Protein AF-A0A7H4MZ05-F1 (afdb_monomer_lite)

Structure (mmCIF, N/CA/C/O backbone):
data_AF-A0A7H4MZ05-F1
#
_entry.id   AF-A0A7H4MZ05-F1
#
loop_
_atom_site.group_PDB
_atom_site.id
_atom_site.type_symbol
_atom_site.label_atom_id
_atom_site.label_alt_id
_atom_site.label_comp_id
_atom_site.label_asym_id
_atom_site.label_entity_id
_atom_site.label_seq_id
_atom_site.pdbx_PDB_ins_code
_atom_site.Cartn_x
_atom_site.Cartn_y
_atom_site.Cartn_z
_atom_site.occupancy
_atom_site.B_iso_or_equiv
_atom_site.auth_seq_id
_atom_site.auth_comp_id
_atom_site.auth_asym_id
_atom_site.auth_atom_id
_atom_site.pdbx_PDB_model_num
ATOM 1 N N . MET A 1 1 ? 10.650 3.682 2.645 1.00 61.44 1 MET A N 1
ATOM 2 C CA . MET A 1 1 ? 9.243 3.235 2.646 1.00 61.44 1 MET A CA 1
ATOM 3 C C . MET A 1 1 ? 8.393 4.129 3.539 1.00 61.44 1 MET A C 1
ATOM 5 O O . MET A 1 1 ? 7.683 3.661 4.420 1.00 61.44 1 MET A O 1
ATOM 9 N N . PHE A 1 2 ? 8.512 5.437 3.343 1.00 70.75 2 PHE A N 1
ATOM 10 C CA . PHE A 1 2 ? 7.680 6.423 4.042 1.00 70.75 2 PHE A CA 1
ATOM 11 C C . PHE A 1 2 ? 6.868 7.200 3.002 1.00 70.75 2 PHE A C 1
ATOM 13 O O . PHE A 1 2 ? 5.697 7.468 3.207 1.00 70.75 2 PHE A O 1
ATOM 20 N N . ASP A 1 3 ? 7.493 7.462 1.858 1.00 78.81 3 ASP A N 1
ATOM 21 C CA . ASP A 1 3 ? 6.947 7.968 0.608 1.00 78.81 3 ASP A CA 1
ATOM 22 C C . ASP A 1 3 ? 5.814 7.103 0.043 1.00 78.81 3 ASP A C 1
ATOM 24 O O . ASP A 1 3 ? 4.764 7.637 -0.304 1.00 78.81 3 ASP A O 1
ATOM 28 N N . ILE A 1 4 ? 5.983 5.777 0.025 1.00 79.94 4 ILE A N 1
ATOM 29 C CA . ILE A 1 4 ? 4.941 4.851 -0.451 1.00 79.94 4 ILE A CA 1
ATOM 30 C C . ILE A 1 4 ? 3.739 4.875 0.508 1.00 79.94 4 ILE A C 1
ATOM 32 O O . ILE A 1 4 ? 2.636 5.224 0.091 1.00 79.94 4 ILE A O 1
ATOM 36 N N . SER A 1 5 ? 3.972 4.671 1.812 1.00 78.69 5 SER A N 1
ATOM 37 C CA . SER A 1 5 ? 2.939 4.792 2.855 1.00 78.69 5 SER A CA 1
ATOM 38 C C . SER A 1 5 ? 2.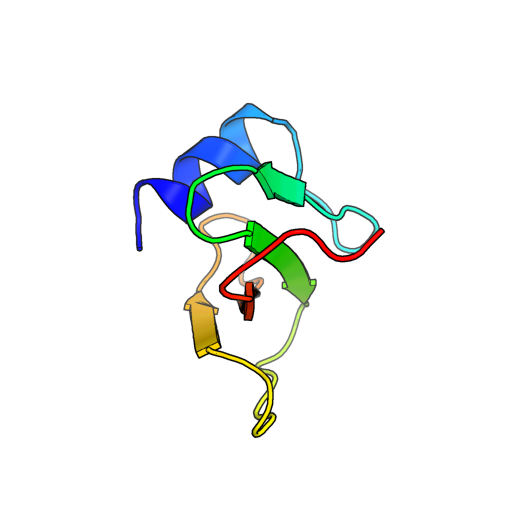238 6.160 2.850 1.00 78.69 5 SER A C 1
ATOM 40 O O . SER A 1 5 ? 1.055 6.262 3.150 1.00 78.69 5 SER A O 1
ATOM 42 N N . ALA A 1 6 ? 2.957 7.244 2.547 1.00 78.94 6 ALA A N 1
ATOM 43 C CA . ALA A 1 6 ? 2.378 8.582 2.478 1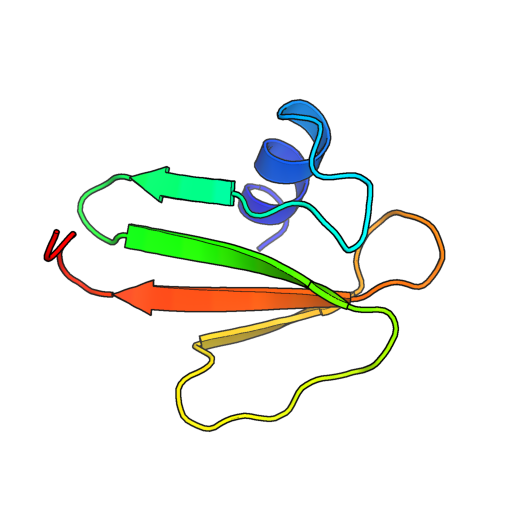.00 78.94 6 ALA A CA 1
ATOM 44 C C . ALA A 1 6 ? 1.483 8.752 1.243 1.00 78.94 6 ALA A C 1
ATOM 46 O O . ALA A 1 6 ? 0.408 9.344 1.351 1.00 78.94 6 ALA A O 1
ATOM 47 N N . SER A 1 7 ? 1.891 8.212 0.087 1.00 80.88 7 SER A N 1
ATOM 48 C CA . SER A 1 7 ? 1.073 8.235 -1.131 1.00 80.88 7 SER A CA 1
ATOM 49 C C . SER A 1 7 ? -0.239 7.464 -0.969 1.00 80.88 7 SER A C 1
ATOM 51 O O . SER A 1 7 ? -1.277 7.912 -1.461 1.00 80.88 7 SER A O 1
ATOM 53 N N . SER A 1 8 ? -0.230 6.369 -0.209 1.00 79.00 8 SER A N 1
ATOM 54 C CA . SER A 1 8 ? -1.416 5.550 0.049 1.00 79.00 8 SER A CA 1
ATOM 55 C C . SER A 1 8 ? -2.414 6.240 0.975 1.00 79.00 8 SER A C 1
ATOM 57 O O . SER A 1 8 ? -3.608 6.301 0.667 1.00 79.00 8 SER A O 1
ATOM 59 N N . ILE A 1 9 ? -1.923 6.885 2.039 1.00 82.06 9 ILE A N 1
ATOM 60 C CA . ILE A 1 9 ? -2.736 7.757 2.899 1.00 82.06 9 ILE A CA 1
ATOM 61 C C . ILE A 1 9 ? -3.341 8.902 2.086 1.00 82.06 9 ILE A C 1
ATOM 63 O O . ILE A 1 9 ? -4.544 9.146 2.181 1.00 82.06 9 ILE A O 1
ATOM 67 N N . ALA A 1 10 ? -2.531 9.588 1.273 1.00 81.00 10 ALA A N 1
ATOM 68 C CA . ALA A 1 10 ? -2.998 10.690 0.432 1.00 81.00 10 ALA A CA 1
ATOM 69 C C . ALA A 1 10 ? -4.058 10.234 -0.586 1.00 81.00 10 ALA A C 1
ATOM 71 O O . ALA A 1 10 ? -4.984 10.984 -0.889 1.00 81.00 10 ALA A O 1
ATOM 72 N N . SER A 1 11 ? -3.965 8.986 -1.054 1.00 83.25 11 SER A N 1
ATOM 73 C CA . SER A 1 11 ? -4.936 8.354 -1.957 1.00 83.25 11 SER A CA 1
ATOM 74 C C . SER A 1 11 ? -6.183 7.818 -1.237 1.00 83.25 11 SER A C 1
ATOM 76 O O . SER A 1 11 ? -7.082 7.274 -1.875 1.00 83.25 11 SER A O 1
ATOM 78 N N . GLY A 1 12 ? -6.272 7.971 0.088 1.00 81.62 12 GLY A N 1
ATOM 79 C CA . GLY A 1 12 ? -7.442 7.590 0.876 1.00 81.62 12 GLY A CA 1
ATOM 80 C C . GLY A 1 12 ? -7.503 6.112 1.267 1.00 81.62 12 GLY A C 1
ATOM 81 O O . GLY A 1 12 ? -8.577 5.646 1.655 1.00 81.62 12 GLY A O 1
ATOM 82 N N . ILE A 1 13 ? -6.385 5.379 1.207 1.00 82.56 13 ILE A N 1
ATOM 83 C CA . ILE A 1 13 ? -6.252 3.980 1.654 1.00 82.56 13 ILE A CA 1
ATOM 84 C C . ILE A 1 13 ? -6.169 3.939 3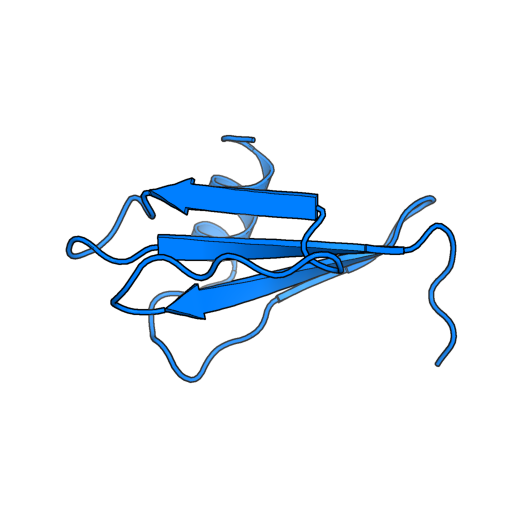.187 1.00 82.56 13 ILE A C 1
ATOM 86 O O . ILE A 1 13 ? -5.141 3.650 3.779 1.00 82.56 13 ILE A O 1
ATOM 90 N N . ASN A 1 14 ? -7.235 4.326 3.877 1.00 80.81 14 ASN A N 1
ATOM 91 C CA . ASN A 1 14 ? -7.239 4.504 5.335 1.00 80.81 14 ASN A CA 1
ATOM 92 C C . ASN A 1 14 ? -7.965 3.393 6.110 1.00 80.81 14 ASN A C 1
ATOM 94 O O . ASN A 1 14 ? -8.084 3.491 7.331 1.00 80.81 14 ASN A O 1
ATOM 98 N N . THR A 1 15 ? -8.440 2.355 5.421 1.00 78.81 15 THR A N 1
ATOM 99 C CA . THR A 1 15 ? -9.216 1.249 5.995 1.00 78.81 15 THR A CA 1
ATOM 100 C C . THR A 1 15 ? -8.767 -0.097 5.421 1.00 78.81 15 THR A C 1
ATOM 102 O O . THR A 1 15 ? -8.129 -0.153 4.370 1.00 78.81 15 THR A O 1
ATOM 105 N N . LEU A 1 16 ? -9.098 -1.181 6.127 1.00 82.12 16 LEU A N 1
ATOM 106 C CA . LEU A 1 16 ? -8.679 -2.558 5.819 1.00 82.12 16 LEU A CA 1
ATOM 107 C C . LEU A 1 16 ? -9.226 -3.095 4.482 1.00 82.12 16 LEU A C 1
ATOM 109 O O . LEU A 1 16 ? -8.684 -4.040 3.922 1.00 82.12 16 LEU A O 1
ATOM 113 N N . ASP A 1 17 ? -10.296 -2.500 3.962 1.00 79.69 17 ASP A N 1
ATOM 114 C CA . ASP A 1 17 ? -10.969 -2.872 2.712 1.00 79.69 17 ASP A CA 1
ATOM 115 C C . ASP A 1 17 ? -10.363 -2.216 1.458 1.00 79.69 17 ASP A C 1
ATOM 117 O O . ASP A 1 17 ? -10.890 -2.374 0.355 1.00 79.69 17 ASP A O 1
ATOM 121 N N . LYS A 1 18 ? -9.257 -1.477 1.605 1.00 79.75 18 LYS A N 1
ATOM 122 C CA . LYS A 1 18 ? -8.661 -0.698 0.518 1.00 79.75 18 LYS A CA 1
ATOM 123 C C . LYS A 1 18 ? -7.303 -1.243 0.086 1.00 79.75 18 LYS A C 1
ATOM 125 O O . LYS A 1 18 ? -6.464 -1.619 0.900 1.00 79.75 18 LYS A O 1
ATOM 130 N N . LEU A 1 19 ? -7.094 -1.225 -1.227 1.00 83.44 19 LEU A N 1
ATOM 131 C CA . LEU A 1 19 ? -5.860 -1.605 -1.909 1.00 83.44 19 LEU A CA 1
ATOM 132 C C . LEU A 1 19 ? -5.394 -0.417 -2.750 1.00 83.44 19 LEU A C 1
ATOM 134 O O . LEU A 1 19 ? -6.202 0.176 -3.467 1.00 83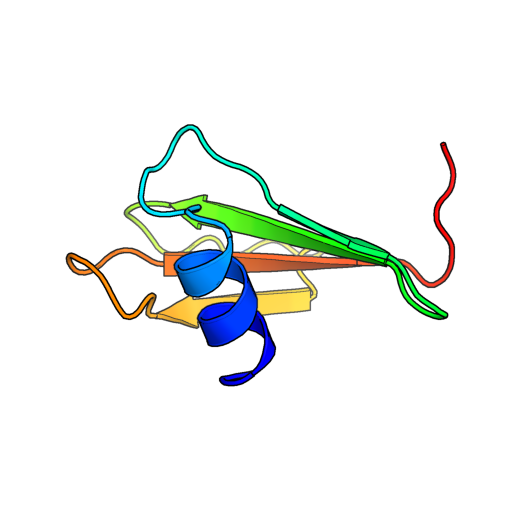.44 19 LEU A O 1
ATOM 138 N N . ALA A 1 20 ? -4.102 -0.108 -2.707 1.00 84.06 20 ALA A N 1
ATOM 139 C CA . ALA A 1 20 ? -3.477 0.766 -3.689 1.00 84.06 20 ALA A CA 1
ATOM 140 C C . ALA A 1 20 ? -2.461 0.004 -4.537 1.00 84.06 20 ALA A C 1
ATOM 142 O O . ALA A 1 20 ? -1.888 -1.013 -4.136 1.00 84.06 20 ALA A O 1
ATOM 143 N N . ILE A 1 21 ? -2.284 0.502 -5.756 1.00 84.69 21 ILE A N 1
ATOM 144 C CA . ILE A 1 21 ? -1.309 -0.009 -6.707 1.00 84.69 21 ILE A CA 1
ATOM 145 C C . ILE A 1 21 ? -0.510 1.187 -7.207 1.00 84.69 21 ILE A C 1
ATOM 147 O O . ILE A 1 21 ? -1.052 2.069 -7.873 1.00 84.69 21 ILE A O 1
ATOM 151 N N . ILE A 1 22 ? 0.785 1.202 -6.903 1.00 86.12 22 ILE A N 1
ATOM 152 C CA . ILE A 1 22 ? 1.725 2.145 -7.500 1.00 86.12 22 ILE A CA 1
ATOM 153 C C . ILE A 1 22 ? 2.254 1.509 -8.781 1.00 86.12 22 ILE A C 1
ATOM 155 O O . ILE A 1 22 ? 2.991 0.523 -8.745 1.00 86.12 22 ILE A O 1
ATOM 159 N N . THR A 1 23 ? 1.867 2.073 -9.922 1.00 83.31 23 THR A N 1
ATOM 160 C CA . THR A 1 23 ? 2.254 1.586 -11.248 1.00 83.31 23 THR A CA 1
ATOM 161 C C . THR A 1 23 ? 3.498 2.316 -11.756 1.00 83.31 23 THR A C 1
ATOM 163 O O . THR A 1 23 ? 3.461 3.529 -11.958 1.00 83.31 23 THR A O 1
ATOM 166 N N . GLY A 1 24 ? 4.584 1.590 -12.019 1.00 75.12 24 GLY A N 1
ATOM 167 C CA . GLY A 1 24 ? 5.810 2.134 -12.610 1.00 75.12 24 GLY A CA 1
ATOM 168 C C . GLY A 1 24 ? 6.685 1.032 -13.207 1.00 75.12 24 GLY A C 1
ATOM 169 O O . GLY A 1 24 ? 6.197 -0.058 -13.499 1.00 75.12 24 GLY A O 1
ATOM 170 N N . THR A 1 25 ? 7.993 1.284 -13.346 1.00 79.00 25 THR A N 1
ATOM 171 C CA . THR A 1 25 ? 8.975 0.251 -13.746 1.00 79.00 25 THR A CA 1
ATOM 172 C C . THR A 1 25 ? 8.925 -0.977 -12.839 1.00 79.00 25 THR A C 1
ATOM 174 O O . THR A 1 25 ? 9.279 -2.056 -13.279 1.00 79.00 25 THR A O 1
ATOM 177 N N . TRP A 1 26 ? 8.468 -0.809 -11.598 1.00 76.69 26 TRP A N 1
ATOM 178 C CA . TRP A 1 26 ? 8.044 -1.873 -10.698 1.00 76.69 26 TRP A CA 1
ATOM 179 C C . TRP A 1 26 ? 6.616 -1.558 -10.251 1.00 76.69 26 TRP A C 1
ATOM 181 O O . TRP A 1 26 ? 6.320 -0.412 -9.911 1.00 76.69 26 TRP A O 1
ATOM 191 N N . SER A 1 27 ? 5.736 -2.557 -10.268 1.00 83.44 27 SER A N 1
ATOM 192 C CA . SER A 1 27 ? 4.398 -2.454 -9.688 1.00 83.44 27 SER A CA 1
ATOM 193 C C . SER A 1 27 ? 4.467 -2.798 -8.211 1.00 83.44 27 SER A C 1
ATOM 195 O O . SER A 1 27 ? 5.006 -3.848 -7.853 1.00 83.44 27 SER A O 1
ATOM 197 N N . ILE A 1 28 ? 3.907 -1.946 -7.359 1.00 87.31 28 ILE A N 1
ATOM 198 C CA . ILE A 1 28 ? 3.818 -2.196 -5.919 1.00 87.31 28 ILE A CA 1
ATOM 199 C C . ILE A 1 28 ? 2.346 -2.251 -5.543 1.00 87.31 28 ILE A C 1
ATOM 201 O O . ILE A 1 28 ? 1.642 -1.254 -5.668 1.00 87.31 28 ILE A O 1
ATOM 205 N N . ASN A 1 29 ? 1.900 -3.412 -5.074 1.00 88.50 29 ASN A N 1
ATOM 206 C CA . ASN A 1 29 ? 0.577 -3.571 -4.484 1.00 88.50 29 ASN A CA 1
ATOM 207 C C . ASN A 1 29 ? 0.697 -3.370 -2.975 1.00 88.50 29 ASN A C 1
ATOM 209 O O . ASN A 1 29 ? 1.549 -4.006 -2.345 1.00 88.50 29 ASN A O 1
ATOM 213 N N . GLU A 1 30 ? -0.160 -2.532 -2.403 1.00 88.12 30 GLU A N 1
ATOM 214 C CA . GLU A 1 30 ? -0.184 -2.245 -0.972 1.00 88.12 30 GLU A CA 1
ATOM 215 C C . GLU A 1 30 ? -1.583 -2.398 -0.380 1.00 88.12 30 GLU A C 1
ATOM 217 O O . GLU A 1 30 ? -2.567 -1.893 -0.922 1.00 88.12 30 GLU A O 1
ATOM 222 N N . TYR A 1 31 ? -1.667 -3.096 0.749 1.00 88.75 31 TYR A N 1
ATOM 223 C CA . TYR A 1 31 ? -2.912 -3.301 1.485 1.00 88.75 31 TYR A CA 1
ATOM 224 C C . TYR A 1 31 ? -2.674 -3.226 2.990 1.00 88.75 31 TYR A C 1
ATOM 226 O O . TYR A 1 31 ? -1.586 -3.543 3.486 1.00 88.75 31 TYR A O 1
ATOM 234 N N . VAL A 1 32 ? -3.710 -2.807 3.715 1.00 89.50 32 VAL A N 1
ATOM 235 C CA . VAL A 1 32 ? -3.655 -2.561 5.158 1.00 89.50 32 VAL A CA 1
ATOM 236 C C . VAL A 1 32 ? -4.212 -3.767 5.920 1.00 89.50 32 VAL A C 1
ATOM 238 O O . VAL A 1 32 ? -5.239 -4.325 5.544 1.00 89.50 32 VAL A O 1
ATOM 241 N N . THR A 1 33 ? -3.537 -4.169 6.995 1.00 89.38 33 THR A N 1
ATOM 242 C CA . THR A 1 33 ? -3.971 -5.212 7.940 1.00 89.38 33 THR A CA 1
ATOM 243 C C . THR A 1 33 ? -3.899 -4.696 9.374 1.00 89.38 33 THR A C 1
ATOM 245 O O . THR A 1 33 ? -3.211 -3.724 9.661 1.00 89.38 33 THR A O 1
ATOM 248 N N . ASP A 1 34 ? -4.593 -5.335 10.308 1.00 90.69 34 ASP A N 1
ATOM 249 C CA . ASP A 1 34 ? -4.546 -5.016 11.745 1.00 90.69 34 ASP A CA 1
ATOM 250 C C . ASP A 1 34 ? -3.485 -5.828 12.515 1.00 90.69 34 ASP A C 1
ATOM 252 O O . ASP A 1 34 ? -3.250 -5.600 13.699 1.00 90.69 34 ASP A O 1
ATOM 256 N N . HIS A 1 35 ? -2.812 -6.756 11.835 1.00 88.62 35 HIS A N 1
ATOM 257 C CA . HIS A 1 35 ? -1.772 -7.621 12.384 1.00 88.62 35 HIS A CA 1
ATOM 258 C C . HIS A 1 35 ? -0.600 -7.779 11.400 1.00 88.62 35 HIS A C 1
ATOM 260 O O . HIS A 1 35 ? -0.770 -7.562 10.192 1.00 88.62 35 HIS A O 1
ATOM 266 N N . PRO A 1 36 ? 0.595 -8.169 11.889 1.00 88.00 36 PRO A N 1
ATOM 267 C CA . PRO A 1 36 ? 1.755 -8.397 11.033 1.00 88.00 36 PRO A CA 1
ATOM 268 C C . PRO A 1 36 ? 1.555 -9.620 10.154 1.00 88.00 36 PRO A C 1
ATOM 270 O O . PRO A 1 36 ? 1.332 -10.721 10.656 1.00 88.00 36 PRO A O 1
ATOM 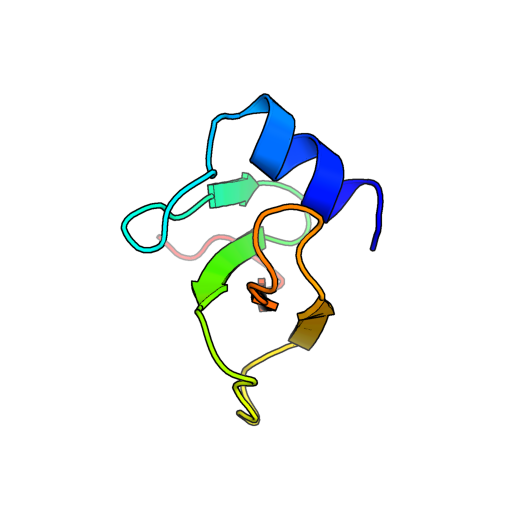273 N N . VAL A 1 37 ? 1.708 -9.436 8.844 1.00 89.62 37 VAL A N 1
ATOM 274 C CA . VAL A 1 37 ? 1.753 -10.537 7.882 1.00 89.62 37 VAL A CA 1
ATOM 275 C C . VAL A 1 37 ? 3.208 -10.852 7.558 1.00 89.62 37 VAL A C 1
ATOM 277 O O . VAL A 1 37 ? 3.982 -9.963 7.196 1.00 89.62 37 VAL A O 1
ATOM 280 N N . ILE A 1 38 ? 3.576 -12.127 7.690 1.00 89.12 38 ILE A N 1
ATOM 281 C CA . ILE A 1 38 ? 4.880 -12.659 7.290 1.00 89.12 38 ILE A CA 1
ATOM 282 C C . ILE A 1 38 ? 4.627 -13.676 6.181 1.00 89.12 38 ILE A C 1
ATOM 284 O O . ILE A 1 38 ? 4.152 -14.780 6.436 1.00 89.12 38 ILE A O 1
ATOM 288 N N . ASP A 1 39 ? 4.946 -13.289 4.952 1.00 88.69 39 ASP A N 1
ATOM 289 C CA . ASP A 1 39 ? 4.759 -14.098 3.750 1.00 88.69 39 ASP A CA 1
ATOM 290 C C . ASP A 1 39 ? 6.011 -13.970 2.871 1.00 88.69 39 ASP A C 1
ATOM 292 O O . ASP A 1 39 ? 6.643 -12.914 2.836 1.00 88.69 39 ASP A O 1
ATOM 296 N N . ARG A 1 40 ? 6.400 -15.051 2.188 1.00 87.94 40 ARG A N 1
ATOM 297 C CA . ARG A 1 40 ? 7.597 -15.071 1.330 1.00 87.94 40 ARG A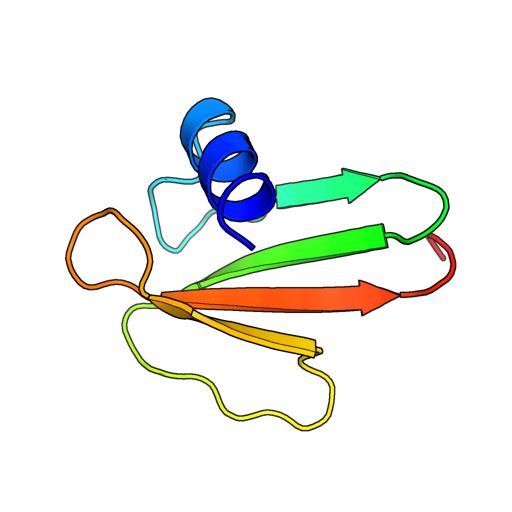 CA 1
ATOM 298 C C . ARG A 1 40 ? 7.438 -14.244 0.063 1.00 87.94 40 ARG A C 1
ATOM 300 O O . ARG A 1 40 ? 8.439 -13.811 -0.498 1.00 87.94 40 ARG A O 1
ATOM 307 N N . ASP A 1 41 ? 6.207 -14.039 -0.376 1.00 86.75 41 ASP A N 1
ATOM 308 C CA . ASP A 1 41 ? 5.917 -13.232 -1.547 1.00 86.75 41 ASP A CA 1
ATOM 309 C C . ASP A 1 41 ? 5.729 -11.748 -1.205 1.00 86.75 41 ASP A C 1
ATOM 311 O O . ASP A 1 41 ? 5.599 -10.911 -2.105 1.00 86.75 41 ASP A O 1
ATOM 315 N N . LEU A 1 42 ? 5.663 -11.405 0.086 1.00 88.12 42 LEU A N 1
ATOM 316 C CA . LEU A 1 42 ? 5.693 -10.016 0.509 1.00 88.12 42 LEU A CA 1
ATOM 317 C C . LEU A 1 42 ? 7.121 -9.501 0.421 1.00 88.12 42 LEU A C 1
ATOM 319 O O . LEU A 1 42 ? 8.067 -10.090 0.936 1.00 88.12 42 LEU A O 1
ATOM 323 N N . PHE A 1 43 ? 7.255 -8.346 -0.216 1.00 86.31 43 PHE A N 1
ATOM 324 C CA . PHE A 1 43 ? 8.506 -7.613 -0.229 1.00 86.31 43 PHE A CA 1
ATOM 325 C C . PHE A 1 43 ? 8.809 -7.060 1.166 1.00 86.31 43 PHE A C 1
ATOM 327 O O . PHE A 1 43 ? 9.948 -7.116 1.622 1.00 86.31 43 PHE A O 1
ATOM 334 N N . MET A 1 44 ? 7.787 -6.522 1.842 1.00 88.56 44 MET A N 1
ATOM 335 C CA . MET A 1 44 ? 7.920 -5.982 3.192 1.00 88.56 44 MET A CA 1
ATOM 336 C C . MET A 1 44 ? 6.564 -5.778 3.872 1.00 88.56 44 MET A C 1
ATOM 338 O O . MET A 1 44 ? 5.566 -5.502 3.208 1.00 88.56 44 MET A O 1
ATOM 342 N N . THR A 1 45 ? 6.578 -5.790 5.203 1.00 88.88 45 THR A N 1
ATOM 343 C CA . THR A 1 45 ? 5.479 -5.348 6.069 1.00 88.88 45 THR A CA 1
ATOM 344 C C . THR A 1 45 ? 5.987 -4.243 6.996 1.00 88.88 45 THR A C 1
ATOM 346 O O . THR A 1 45 ? 7.058 -4.379 7.586 1.00 88.88 45 THR A O 1
ATOM 349 N N . SER A 1 46 ? 5.249 -3.137 7.118 1.00 87.38 46 SER A N 1
ATOM 350 C CA . SER A 1 46 ? 5.619 -1.976 7.943 1.00 87.38 46 SER A CA 1
ATOM 351 C C . SER A 1 46 ? 4.453 -1.508 8.812 1.00 87.38 46 SER A C 1
ATOM 353 O O . SER A 1 46 ? 3.295 -1.760 8.496 1.00 87.38 46 SER A O 1
ATOM 355 N N . ILE A 1 47 ? 4.750 -0.783 9.893 1.00 87.44 47 ILE A N 1
ATOM 356 C CA . ILE A 1 47 ? 3.733 -0.114 10.714 1.00 87.44 47 ILE A CA 1
ATOM 357 C C . ILE A 1 47 ? 3.058 0.974 9.874 1.00 87.44 47 ILE A C 1
ATOM 359 O O . ILE A 1 47 ? 3.739 1.764 9.211 1.00 87.44 47 ILE A O 1
ATOM 363 N N . TYR A 1 48 ? 1.728 1.003 9.902 1.00 84.38 48 TYR A N 1
ATOM 364 C CA . TYR A 1 48 ? 0.928 2.005 9.220 1.00 84.38 48 TYR A CA 1
ATOM 365 C C . TYR A 1 48 ? 0.718 3.231 10.125 1.00 84.38 48 TYR A C 1
ATOM 367 O O . TYR A 1 48 ? 0.456 3.069 11.319 1.00 84.38 48 TYR A O 1
ATOM 375 N N . PRO A 1 49 ? 0.783 4.467 9.597 1.00 78.69 49 PRO A N 1
ATOM 376 C CA . PRO A 1 49 ? 0.662 5.686 10.407 1.00 78.69 49 PRO A CA 1
ATOM 377 C C . PRO A 1 49 ? -0.710 5.911 11.064 1.00 78.69 49 PRO A C 1
ATOM 379 O O . PRO A 1 49 ? -0.874 6.877 11.805 1.00 78.69 49 PRO A O 1
ATOM 382 N N . ILE A 1 50 ? -1.703 5.058 10.787 1.00 78.56 50 ILE A N 1
ATOM 383 C CA . ILE A 1 50 ? -3.082 5.209 11.258 1.00 78.56 50 ILE A CA 1
ATOM 384 C C . ILE A 1 50 ? -3.493 3.982 12.077 1.00 78.56 50 ILE A C 1
ATOM 386 O O . ILE A 1 50 ? -3.544 2.866 11.562 1.00 78.56 50 ILE A O 1
ATOM 390 N N . GLY A 1 51 ? -3.869 4.209 13.339 1.00 79.00 51 GLY A N 1
ATOM 391 C CA . GLY A 1 51 ? -4.676 3.265 14.120 1.00 79.00 51 GLY A CA 1
ATOM 392 C C . GLY A 1 51 ? -4.000 1.947 14.509 1.00 79.00 51 GLY A C 1
ATOM 393 O O . GLY A 1 51 ? -4.701 0.958 14.671 1.00 79.00 51 GLY A O 1
ATOM 394 N N . GLY A 1 52 ? -2.667 1.903 14.633 1.00 82.31 52 GLY A N 1
ATOM 395 C CA . GLY A 1 52 ? -1.943 0.675 15.009 1.00 82.31 52 GLY A CA 1
ATOM 396 C C . GLY A 1 52 ? -1.969 -0.425 13.942 1.00 82.31 52 GLY A C 1
ATOM 397 O O . GLY A 1 52 ? -1.589 -1.557 14.220 1.00 82.31 52 GLY A O 1
ATOM 398 N N . GLN A 1 53 ? -2.413 -0.088 12.731 1.00 87.94 53 GLN A N 1
ATOM 399 C CA . GLN A 1 53 ? -2.473 -0.997 11.597 1.00 87.94 53 GLN A CA 1
ATOM 400 C C . GLN A 1 53 ? -1.078 -1.224 10.998 1.00 87.94 53 GLN A C 1
ATOM 402 O O . GLN A 1 53 ? -0.098 -0.554 11.333 1.00 87.94 53 GLN A O 1
ATOM 407 N N . MET A 1 54 ? -0.998 -2.163 10.069 1.00 88.75 54 MET A N 1
ATOM 408 C CA . MET A 1 54 ? 0.188 -2.524 9.310 1.00 88.75 54 MET A CA 1
ATOM 409 C C . MET A 1 54 ? -0.107 -2.405 7.820 1.00 88.75 54 MET A C 1
ATOM 411 O O . MET A 1 54 ? -1.244 -2.555 7.388 1.00 88.75 54 MET A O 1
ATOM 415 N N . VAL A 1 55 ? 0.916 -2.108 7.032 1.00 89.06 55 VAL A N 1
ATOM 416 C CA . VAL A 1 55 ? 0.836 -2.030 5.575 1.00 89.06 55 VAL A CA 1
ATOM 417 C C . VAL A 1 55 ? 1.790 -3.050 4.973 1.00 89.06 55 VAL A C 1
ATOM 419 O O . VAL A 1 55 ? 2.960 -3.137 5.359 1.00 89.06 55 VAL A O 1
ATOM 422 N N . ASN A 1 56 ? 1.263 -3.841 4.048 1.00 91.25 56 ASN A N 1
ATOM 423 C CA . ASN A 1 56 ? 1.951 -4.958 3.420 1.00 91.25 56 ASN A CA 1
ATOM 424 C C . ASN A 1 56 ? 2.197 -4.631 1.957 1.00 91.25 56 ASN A C 1
ATOM 426 O O . ASN A 1 56 ? 1.297 -4.151 1.270 1.00 91.25 56 ASN A O 1
ATOM 430 N N . TYR A 1 57 ? 3.397 -4.930 1.478 1.00 90.69 57 TYR A N 1
ATOM 431 C CA . TYR A 1 57 ? 3.847 -4.546 0.152 1.00 90.69 57 TYR A CA 1
ATOM 432 C C . TYR A 1 57 ? 4.269 -5.754 -0.655 1.00 90.69 57 TYR A C 1
ATOM 434 O O . TYR A 1 57 ? 5.124 -6.535 -0.233 1.00 90.69 57 TYR A O 1
ATOM 442 N N . ARG A 1 58 ? 3.725 -5.861 -1.864 1.00 89.50 58 ARG A N 1
ATOM 443 C CA . ARG A 1 58 ? 4.130 -6.856 -2.854 1.00 89.50 58 ARG A CA 1
ATOM 444 C C . ARG A 1 58 ? 4.677 -6.147 -4.083 1.00 89.50 58 ARG A C 1
ATOM 446 O O . ARG A 1 58 ? 3.936 -5.458 -4.778 1.00 89.50 58 ARG A O 1
ATOM 453 N N . GLY A 1 59 ? 5.971 -6.322 -4.338 1.00 85.88 59 GLY A N 1
ATOM 454 C CA . GLY A 1 59 ? 6.642 -5.785 -5.519 1.00 85.88 59 GLY A CA 1
ATOM 455 C C . GLY A 1 59 ? 6.633 -6.783 -6.674 1.00 85.88 59 GLY A C 1
ATOM 456 O O . GLY A 1 59 ? 6.861 -7.972 -6.468 1.00 85.88 59 GLY A O 1
ATOM 457 N N . GLN A 1 60 ? 6.397 -6.303 -7.892 1.00 80.50 60 GLN A N 1
ATOM 458 C CA . GLN A 1 60 ? 6.499 -7.089 -9.121 1.00 80.50 60 GLN A CA 1
ATOM 459 C C . GLN A 1 60 ? 7.230 -6.268 -10.193 1.00 80.50 60 GLN A C 1
ATOM 461 O O . GLN A 1 60 ? 6.891 -5.100 -10.385 1.00 80.50 60 GLN A O 1
ATOM 466 N N . PRO A 1 61 ? 8.209 -6.836 -10.920 1.00 72.31 61 PRO A N 1
ATOM 467 C CA . PRO A 1 61 ? 8.979 -6.087 -11.910 1.00 72.31 61 PRO A CA 1
ATOM 468 C C . PRO A 1 61 ? 8.149 -5.569 -13.085 1.00 72.31 61 PRO A C 1
ATOM 470 O O . PRO A 1 61 ? 8.571 -4.614 -13.708 1.00 72.31 61 PRO A O 1
ATOM 473 N N . HIS A 1 62 ? 6.969 -6.124 -13.386 1.00 63.50 62 HIS A N 1
ATOM 474 C CA . HIS A 1 62 ? 6.079 -5.640 -14.449 1.00 63.50 62 HIS A CA 1
ATOM 475 C C . HIS A 1 62 ? 4.610 -5.833 -14.047 1.00 63.50 62 HIS A C 1
ATOM 477 O O . HIS A 1 62 ? 4.284 -6.845 -13.427 1.00 63.50 62 HIS A O 1
ATOM 483 N N . ILE A 1 63 ? 3.722 -4.907 -14.433 1.00 56.16 63 ILE A N 1
ATOM 484 C CA . ILE A 1 63 ? 2.265 -5.092 -14.318 1.00 56.16 63 ILE A CA 1
ATOM 485 C C . ILE A 1 63 ? 1.874 -6.174 -15.326 1.00 56.16 63 ILE A C 1
ATOM 487 O O . ILE A 1 63 ? 1.658 -5.886 -16.503 1.00 56.16 63 ILE A O 1
ATOM 491 N N . ARG A 1 64 ? 1.833 -7.438 -14.902 1.00 52.31 64 ARG A N 1
ATOM 492 C CA . ARG A 1 64 ? 1.063 -8.440 -15.639 1.00 52.31 64 ARG A CA 1
ATOM 493 C C . ARG A 1 64 ? -0.387 -8.254 -15.208 1.00 52.31 64 ARG A C 1
ATOM 495 O O . ARG A 1 64 ? -0.713 -8.536 -14.058 1.00 52.31 64 ARG A O 1
ATOM 502 N N . GLN A 1 65 ? -1.173 -7.653 -16.104 1.00 50.72 65 GLN A N 1
ATOM 503 C CA . GLN A 1 65 ? -2.635 -7.645 -16.030 1.00 50.72 65 GLN A CA 1
ATOM 504 C C . GLN A 1 65 ? -3.166 -9.077 -15.962 1.00 50.72 65 GLN A C 1
ATOM 506 O O . GLN A 1 65 ? -2.538 -9.957 -16.600 1.00 50.72 65 GLN A O 1
#

Organism: NCBI:txid1134687

Sequence (65 aa):
MFDISASSIASGINTLDKLAIITGTWSINEYVTDHPVIDRDLFMTSIYPIGGQMVNYRGQPHIRQ

Radius of gyration: 11.19 Å; chains: 1; bounding box: 20×26×31 Å

Secondary structure (DSSP, 8-state):
--HHHHHHHHTT--STT-EEEE-SSSEEEEEEESS----TT-SEEEE-SSTT-EEEEEEESS---

pLDDT: mean 81.93, std 8.72, range [50.72, 91.25]

Foldseek 3Di:
DVVVLVVCVVVVLQDQPDWDWDDDQKIKIKGKAQDDDDDPQWPDKAQHPPDRIIMTIGIDSHPPD